Protein AF-X1J8Q6-F1 (afdb_monomer_lite)

Secondary structure (DSSP, 8-state):
---------SS-HHHHHHHHHHHHHHT-S-HHHHHHHHHHHHHHHHHHTTSSSSGGGHHHHHHHHH-S-HHHHHHHHHHHHHHHHHHHHEE-STT-TTSEE---HHHHHHHHHHHHHHHHHHHHT-

Structure (mmCIF, N/CA/C/O backbone):
data_AF-X1J8Q6-F1
#
_entry.id   AF-X1J8Q6-F1
#
loop_
_atom_site.group_PDB
_atom_site.id
_atom_site.type_symbol
_atom_si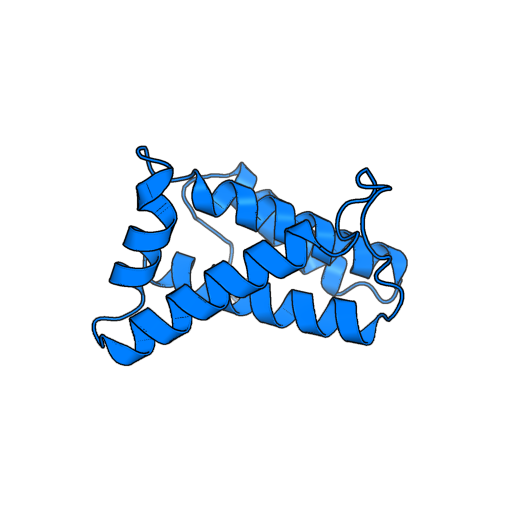te.label_atom_id
_atom_site.label_alt_id
_atom_site.label_comp_id
_atom_site.label_asym_id
_atom_site.label_entity_id
_atom_site.label_seq_id
_atom_site.pdbx_PDB_ins_code
_atom_site.Cartn_x
_atom_site.Cartn_y
_atom_site.Cartn_z
_atom_site.occupancy
_atom_site.B_iso_or_equiv
_atom_site.auth_seq_id
_atom_site.auth_comp_id
_atom_site.auth_asym_id
_atom_site.auth_atom_id
_atom_site.pdbx_PDB_model_num
ATOM 1 N N . ARG A 1 1 ? -15.017 17.396 -21.559 1.00 41.44 1 ARG A N 1
ATOM 2 C CA . ARG A 1 1 ? -15.133 17.098 -20.111 1.00 41.44 1 ARG A CA 1
ATOM 3 C C . ARG A 1 1 ? -14.540 15.715 -19.908 1.00 41.44 1 ARG A C 1
ATOM 5 O O . ARG A 1 1 ? -15.150 14.797 -20.435 1.00 41.44 1 ARG A O 1
ATOM 12 N N . PRO A 1 2 ? -13.376 15.543 -19.266 1.00 45.31 2 PRO A N 1
ATOM 13 C CA . PRO A 1 2 ? -12.955 14.218 -18.850 1.00 45.31 2 PRO A CA 1
ATOM 14 C C . PRO A 1 2 ? -13.678 13.864 -17.548 1.00 45.31 2 PRO A C 1
ATOM 16 O O . PRO A 1 2 ? -13.774 14.674 -16.626 1.00 45.31 2 PRO A O 1
ATOM 19 N N . GLU A 1 3 ? -14.263 12.679 -17.550 1.00 39.06 3 GLU A N 1
ATOM 20 C CA . GLU A 1 3 ? -15.038 12.075 -16.478 1.00 39.06 3 GLU A CA 1
ATOM 21 C C . GLU A 1 3 ? -14.096 11.586 -15.365 1.00 39.06 3 GLU A C 1
ATOM 23 O O . GLU A 1 3 ? -13.090 10.946 -15.645 1.00 39.06 3 GLU A O 1
ATOM 28 N N . PHE A 1 4 ? -14.413 11.938 -14.114 1.00 43.16 4 PHE A N 1
ATOM 29 C CA . PHE A 1 4 ? -13.995 11.290 -12.861 1.00 43.16 4 PHE A CA 1
ATOM 30 C C . PHE A 1 4 ? -12.660 10.515 -12.851 1.00 43.16 4 PHE A C 1
ATOM 32 O O . PHE A 1 4 ? -12.630 9.321 -12.555 1.00 43.16 4 PHE A O 1
ATOM 39 N N . ALA A 1 5 ? -11.526 11.195 -13.035 1.00 48.78 5 ALA A N 1
ATOM 40 C CA . ALA A 1 5 ? -10.319 10.720 -12.369 1.00 48.78 5 ALA A CA 1
ATOM 41 C C . ALA A 1 5 ? -10.562 10.913 -10.865 1.00 48.78 5 ALA A C 1
ATOM 43 O O . ALA A 1 5 ? -10.657 12.050 -10.407 1.00 48.78 5 ALA A O 1
ATOM 44 N N . LEU A 1 6 ? -10.762 9.819 -10.122 1.00 53.44 6 LEU A N 1
ATOM 45 C CA . LEU A 1 6 ? -10.842 9.825 -8.659 1.00 53.44 6 LEU A CA 1
ATOM 46 C C . LEU A 1 6 ? -9.594 10.542 -8.134 1.00 53.44 6 LEU A C 1
ATOM 48 O O . LEU A 1 6 ? -8.494 9.987 -8.169 1.00 53.44 6 LEU A O 1
ATOM 52 N N . GLN A 1 7 ? -9.755 11.806 -7.765 1.00 64.19 7 GLN A N 1
ATOM 53 C CA . GLN A 1 7 ? -8.695 12.618 -7.199 1.00 64.19 7 GLN A CA 1
ATOM 54 C C . GLN A 1 7 ? -8.624 12.260 -5.717 1.00 64.19 7 GLN A C 1
ATOM 56 O O . GLN A 1 7 ? -9.658 12.215 -5.044 1.00 64.19 7 GLN A O 1
ATOM 61 N N . PHE A 1 8 ? -7.429 11.942 -5.225 1.00 72.75 8 PHE A N 1
ATOM 62 C CA . PHE A 1 8 ? -7.224 11.777 -3.791 1.00 72.75 8 PHE A CA 1
ATOM 63 C C . PHE A 1 8 ? -7.456 13.141 -3.122 1.00 72.75 8 PHE A C 1
ATOM 65 O O . PHE A 1 8 ? -7.068 14.173 -3.672 1.00 72.75 8 PHE A O 1
ATOM 72 N N . ASN A 1 9 ? -8.196 13.141 -2.013 1.00 71.81 9 ASN A N 1
ATOM 73 C CA . ASN A 1 9 ? -8.513 14.340 -1.241 1.00 71.81 9 ASN A CA 1
ATOM 74 C C . ASN A 1 9 ? -8.444 14.002 0.250 1.00 71.81 9 ASN A C 1
ATOM 76 O O . ASN A 1 9 ? -9.451 14.005 0.962 1.00 71.81 9 ASN A O 1
ATOM 80 N N . THR A 1 10 ? -7.260 13.616 0.719 1.00 70.31 10 THR A N 1
ATOM 81 C CA . THR A 1 10 ? -7.053 13.152 2.097 1.00 70.31 10 THR A CA 1
ATOM 82 C C . THR A 1 10 ? -6.872 14.291 3.105 1.00 70.31 10 THR A C 1
ATOM 84 O O . THR A 1 10 ? -6.460 14.029 4.237 1.00 70.31 10 THR A O 1
ATOM 87 N N . ALA A 1 11 ? -7.151 15.543 2.703 1.00 76.56 11 ALA A N 1
ATOM 88 C CA . ALA A 1 11 ? -6.778 16.791 3.387 1.00 76.56 11 ALA A CA 1
ATOM 89 C C . ALA A 1 11 ? -5.256 16.980 3.586 1.00 76.56 11 ALA A C 1
ATOM 91 O O . ALA A 1 11 ? -4.824 17.973 4.169 1.00 76.56 11 ALA A O 1
ATOM 92 N N . ASP A 1 12 ? -4.452 16.056 3.058 1.00 83.38 12 ASP A N 1
ATOM 93 C CA . ASP A 1 12 ? -2.995 16.071 3.068 1.00 83.38 12 ASP A CA 1
ATOM 94 C C . ASP A 1 12 ? -2.523 16.090 1.615 1.00 83.38 12 ASP A C 1
ATOM 96 O O . ASP A 1 12 ? -2.449 15.061 0.945 1.00 83.38 12 ASP A O 1
ATOM 100 N N . THR A 1 13 ? -2.236 17.291 1.119 1.00 85.94 13 THR A N 1
ATOM 101 C CA . THR A 1 13 ? -1.899 17.522 -0.291 1.00 85.94 13 THR A CA 1
ATOM 102 C C . THR A 1 13 ? -0.625 16.805 -0.724 1.00 85.94 13 THR A C 1
ATOM 104 O O . THR A 1 13 ? -0.454 16.509 -1.907 1.00 85.94 13 THR A O 1
ATOM 107 N N . GLU A 1 14 ? 0.272 16.510 0.217 1.00 88.19 14 GLU A N 1
ATOM 108 C CA . GLU A 1 14 ? 1.489 15.759 -0.056 1.00 88.19 14 GLU A CA 1
ATOM 109 C C . GLU A 1 14 ? 1.173 14.274 -0.250 1.00 88.19 14 GLU A C 1
ATOM 111 O O . GLU A 1 14 ? 1.669 13.670 -1.201 1.00 88.19 14 GLU A O 1
ATOM 116 N N . LEU A 1 15 ? 0.289 13.704 0.577 1.00 89.25 15 LEU A N 1
ATOM 117 C CA . LEU A 1 15 ? -0.208 12.343 0.373 1.00 89.25 15 LEU A CA 1
ATOM 118 C C . LEU A 1 15 ? -0.954 12.218 -0.961 1.00 89.25 15 LEU A C 1
ATOM 120 O O . LEU A 1 15 ? -0.683 11.294 -1.731 1.00 89.25 15 LEU A O 1
ATOM 124 N N . ASP A 1 16 ? -1.831 13.171 -1.273 1.00 88.88 16 ASP A N 1
ATOM 125 C CA . ASP A 1 16 ? -2.563 13.188 -2.542 1.00 88.88 16 ASP A CA 1
ATOM 126 C C . ASP A 1 16 ? -1.595 13.223 -3.742 1.00 88.88 16 ASP A C 1
ATOM 128 O O . ASP A 1 16 ? -1.751 12.466 -4.706 1.00 88.88 16 ASP A O 1
ATOM 132 N N . ALA A 1 17 ? -0.538 14.040 -3.662 1.00 91.31 17 ALA A N 1
ATOM 133 C CA . ALA A 1 17 ? 0.498 14.117 -4.689 1.00 91.31 17 ALA A CA 1
ATOM 134 C C . ALA A 1 17 ? 1.325 12.824 -4.805 1.00 91.31 17 ALA A C 1
ATOM 136 O O . ALA A 1 17 ? 1.682 12.420 -5.915 1.00 91.31 17 ALA A O 1
ATOM 137 N N . MET A 1 18 ? 1.627 12.154 -3.686 1.00 93.56 18 MET A N 1
ATOM 138 C CA . MET A 1 18 ? 2.322 10.862 -3.693 1.00 93.56 18 MET A CA 1
ATOM 139 C C . MET A 1 18 ? 1.484 9.785 -4.386 1.00 93.56 18 MET A C 1
ATOM 141 O O . MET A 1 18 ? 1.998 9.084 -5.258 1.00 93.56 18 MET A O 1
ATOM 145 N N . LEU A 1 19 ? 0.194 9.695 -4.057 1.00 93.56 19 LEU A N 1
ATOM 146 C CA . LEU A 1 19 ? -0.716 8.710 -4.641 1.00 93.56 19 LEU A CA 1
ATOM 147 C C . LEU A 1 19 ? -0.957 8.960 -6.133 1.00 93.56 19 LEU A C 1
ATOM 149 O O . LEU A 1 19 ? -0.947 8.016 -6.924 1.00 93.56 19 LEU A O 1
ATOM 153 N N . GLU A 1 20 ? -1.101 10.221 -6.544 1.00 93.38 20 GLU A N 1
ATOM 154 C CA . GLU A 1 20 ? -1.226 10.576 -7.960 1.00 93.38 20 GLU A CA 1
ATOM 155 C C . GLU A 1 20 ? 0.055 10.257 -8.742 1.00 93.38 20 GLU A C 1
ATOM 157 O O . GLU A 1 20 ? 0.005 9.665 -9.822 1.00 93.38 20 GLU A O 1
ATOM 162 N N . SER A 1 21 ? 1.220 10.598 -8.180 1.00 94.12 21 SER A N 1
ATOM 163 C CA . SER A 1 21 ? 2.516 10.297 -8.791 1.00 94.12 21 SER A CA 1
ATOM 164 C C . SER A 1 21 ? 2.722 8.792 -8.947 1.00 94.12 21 SER A C 1
ATOM 166 O O . SER A 1 21 ? 3.096 8.334 -10.026 1.00 94.12 21 SER A O 1
ATOM 168 N N . SER A 1 22 ? 2.419 8.024 -7.901 1.00 95.56 22 SER A N 1
ATOM 169 C CA . SER A 1 22 ? 2.474 6.566 -7.915 1.00 95.56 22 SER A CA 1
ATOM 170 C C . SER A 1 22 ? 1.548 5.978 -8.989 1.00 95.56 22 SER A C 1
ATOM 172 O O . SER A 1 22 ? 2.002 5.213 -9.839 1.00 95.56 22 SER A O 1
ATOM 174 N N . ARG A 1 23 ? 0.281 6.410 -9.051 1.00 94.50 23 ARG A N 1
ATOM 175 C CA . ARG A 1 23 ? -0.678 5.965 -10.076 1.00 94.50 23 ARG A CA 1
ATOM 176 C C . ARG A 1 23 ? -0.199 6.261 -11.496 1.00 94.50 23 ARG A C 1
ATOM 178 O O . ARG A 1 23 ? -0.286 5.397 -12.361 1.00 94.50 23 ARG A O 1
ATOM 185 N N . SER A 1 24 ? 0.295 7.473 -11.738 1.00 94.44 24 SER A N 1
ATOM 186 C CA . SER A 1 24 ? 0.773 7.891 -13.059 1.00 94.44 24 SER A CA 1
ATOM 187 C C . SER A 1 24 ? 1.969 7.051 -13.522 1.00 94.44 24 SER A C 1
ATOM 189 O O . SER A 1 24 ? 1.975 6.541 -14.641 1.00 94.44 24 SER A O 1
ATOM 191 N N . LYS A 1 25 ? 2.946 6.826 -12.634 1.00 94.94 25 LYS A N 1
ATOM 192 C CA . LYS A 1 25 ? 4.132 6.007 -12.923 1.00 94.94 25 LYS A CA 1
ATOM 193 C C . LYS A 1 25 ? 3.791 4.542 -13.191 1.00 94.94 25 LYS A C 1
ATOM 195 O O . LYS A 1 25 ? 4.388 3.936 -14.075 1.00 94.94 25 LYS A O 1
ATOM 200 N N . TYR A 1 26 ? 2.811 3.992 -12.475 1.00 94.94 26 TYR A N 1
ATOM 201 C CA . TYR A 1 26 ? 2.387 2.601 -12.643 1.00 94.94 26 TYR A CA 1
ATOM 202 C C . TYR A 1 26 ? 1.898 2.294 -14.067 1.00 94.94 26 TYR A C 1
ATOM 204 O O . TYR A 1 26 ? 2.126 1.209 -14.592 1.00 94.94 26 TYR A O 1
ATOM 212 N N . LEU A 1 27 ? 1.277 3.277 -14.725 1.00 92.81 27 LEU A N 1
ATOM 213 C CA . LEU A 1 27 ? 0.774 3.154 -16.097 1.00 92.81 27 LEU A CA 1
ATOM 214 C C . LEU A 1 27 ? 1.878 3.243 -17.167 1.00 92.81 27 LEU A C 1
ATOM 216 O O . LEU A 1 27 ? 1.586 3.124 -18.358 1.00 92.81 27 LEU A O 1
ATOM 220 N N . SER A 1 28 ? 3.134 3.464 -16.773 1.00 93.44 28 SER A N 1
ATOM 221 C CA . SER A 1 28 ? 4.253 3.543 -17.707 1.00 93.44 28 SER A CA 1
ATOM 222 C C . SER A 1 28 ? 4.605 2.167 -18.296 1.00 93.44 28 SER A C 1
ATOM 224 O O . SER A 1 28 ? 4.691 1.175 -17.564 1.00 93.44 28 SER A O 1
ATOM 226 N N . PRO A 1 29 ? 4.895 2.072 -19.608 1.00 90.25 29 PRO A N 1
ATOM 227 C CA . PRO A 1 29 ? 5.440 0.850 -20.197 1.00 90.25 29 PRO A CA 1
ATOM 228 C C . PRO A 1 29 ? 6.887 0.573 -19.755 1.00 90.25 29 PRO A C 1
ATOM 230 O O . PRO A 1 29 ? 7.341 -0.568 -19.849 1.00 90.25 29 PRO A O 1
ATOM 233 N N . ASP A 1 30 ? 7.593 1.578 -19.235 1.00 91.44 30 ASP A N 1
ATOM 234 C CA . ASP A 1 30 ? 8.965 1.452 -18.746 1.00 91.44 30 ASP A CA 1
ATOM 235 C C . ASP A 1 30 ? 9.001 0.731 -17.377 1.00 91.44 30 ASP A C 1
ATOM 237 O O . ASP A 1 30 ? 8.376 1.208 -16.422 1.00 91.44 30 ASP A O 1
ATOM 241 N N . PRO A 1 31 ? 9.695 -0.420 -17.259 1.00 86.88 31 PRO A N 1
ATOM 242 C CA . PRO A 1 31 ? 9.765 -1.188 -16.017 1.00 86.88 31 PRO A CA 1
ATOM 243 C C . PRO A 1 31 ? 10.469 -0.449 -14.873 1.00 86.88 31 PRO A C 1
ATOM 245 O O . PRO A 1 31 ? 10.112 -0.675 -13.716 1.00 86.88 31 PRO A O 1
ATOM 248 N N . ASP A 1 32 ? 11.419 0.440 -15.160 1.00 89.06 32 ASP A N 1
ATOM 249 C CA . ASP A 1 32 ? 12.108 1.203 -14.120 1.00 89.06 32 ASP A CA 1
ATOM 250 C C . ASP A 1 32 ? 11.180 2.280 -13.553 1.00 89.06 32 ASP A C 1
ATOM 252 O O . ASP A 1 32 ? 11.056 2.414 -12.335 1.00 89.06 32 ASP A O 1
ATOM 256 N N . ILE A 1 33 ? 10.396 2.936 -14.416 1.00 91.62 33 ILE A N 1
ATOM 257 C CA . ILE A 1 33 ? 9.345 3.870 -13.980 1.00 91.62 33 ILE A CA 1
ATOM 258 C C . ILE A 1 33 ? 8.253 3.139 -13.180 1.00 91.62 33 ILE A C 1
ATOM 260 O O . ILE A 1 33 ? 7.765 3.671 -12.180 1.00 91.62 33 ILE A O 1
ATOM 264 N N . ARG A 1 34 ? 7.880 1.907 -13.558 1.00 90.12 34 ARG A N 1
ATOM 265 C CA . ARG A 1 34 ? 6.956 1.094 -12.743 1.00 90.12 34 ARG A CA 1
ATOM 266 C C . ARG A 1 34 ? 7.556 0.704 -11.394 1.00 90.12 34 ARG A C 1
ATOM 268 O O . ARG A 1 34 ? 6.844 0.699 -10.398 1.00 90.12 34 ARG A O 1
ATOM 275 N N . ARG A 1 35 ? 8.860 0.435 -11.302 1.00 90.88 35 ARG A N 1
ATOM 276 C CA . ARG A 1 35 ? 9.506 0.206 -9.998 1.00 90.88 35 ARG A CA 1
ATOM 277 C C . ARG A 1 35 ? 9.405 1.445 -9.107 1.00 90.88 35 ARG A C 1
ATOM 279 O O . ARG A 1 35 ? 9.019 1.334 -7.945 1.00 90.88 35 ARG A O 1
ATOM 286 N N . GLU A 1 36 ? 9.643 2.630 -9.666 1.00 93.12 36 GLU A N 1
ATOM 287 C CA . GLU A 1 36 ? 9.462 3.894 -8.941 1.00 93.12 36 GLU A CA 1
ATOM 288 C C . GLU A 1 36 ? 8.010 4.133 -8.494 1.00 93.12 36 GLU A C 1
ATOM 290 O O . GLU A 1 36 ? 7.769 4.866 -7.531 1.00 93.12 36 GLU A O 1
ATOM 295 N N . SER A 1 37 ? 7.019 3.557 -9.185 1.00 94.81 37 SER A N 1
ATOM 296 C CA . SER A 1 37 ? 5.616 3.673 -8.782 1.00 94.81 37 SER A CA 1
ATOM 297 C C . SER A 1 37 ? 5.351 2.958 -7.460 1.00 94.81 37 SER A C 1
ATOM 299 O O . SER A 1 37 ? 4.603 3.482 -6.630 1.00 94.81 37 SER A O 1
ATOM 301 N N . LEU A 1 38 ? 5.981 1.796 -7.260 1.00 94.69 38 LEU A N 1
ATOM 302 C CA . LEU A 1 38 ? 5.917 1.016 -6.028 1.00 94.69 38 LEU A CA 1
ATOM 303 C C . LEU A 1 38 ? 6.626 1.732 -4.879 1.00 94.69 38 LEU A C 1
ATOM 305 O O . LEU A 1 38 ? 6.043 1.859 -3.806 1.00 94.69 38 LEU A O 1
ATOM 309 N N . GLU A 1 39 ? 7.830 2.256 -5.124 1.00 93.69 39 GLU A N 1
ATOM 310 C CA . GLU A 1 39 ? 8.575 3.067 -4.151 1.00 93.69 39 GLU A CA 1
ATOM 311 C C . GLU A 1 39 ? 7.716 4.241 -3.663 1.00 93.69 39 GLU A C 1
ATOM 313 O O . GLU A 1 39 ? 7.485 4.418 -2.465 1.00 93.69 39 GLU A O 1
ATOM 318 N N . LYS A 1 40 ? 7.125 4.982 -4.608 1.00 94.94 40 LYS A N 1
ATOM 319 C CA . LYS A 1 40 ? 6.271 6.129 -4.296 1.00 94.94 40 LYS A CA 1
ATOM 320 C C . LYS A 1 40 ? 4.990 5.744 -3.554 1.00 94.94 40 LYS A C 1
ATOM 322 O O . LYS A 1 40 ? 4.513 6.519 -2.725 1.00 94.94 40 LYS A O 1
ATOM 327 N N . LEU A 1 41 ? 4.428 4.569 -3.846 1.00 95.81 41 LEU A N 1
ATOM 328 C CA . LEU A 1 41 ? 3.261 4.049 -3.134 1.00 95.81 41 LEU A CA 1
ATOM 329 C C . LEU A 1 41 ? 3.602 3.700 -1.684 1.00 95.81 41 LEU A C 1
ATOM 331 O O . LEU A 1 41 ? 2.798 3.938 -0.785 1.00 95.81 41 LEU A O 1
ATOM 335 N N . TRP A 1 42 ? 4.797 3.162 -1.453 1.00 94.25 42 TRP A N 1
ATOM 336 C CA . TRP A 1 42 ? 5.281 2.841 -0.116 1.00 94.25 42 TRP A CA 1
ATOM 337 C C . TRP A 1 42 ? 5.546 4.095 0.717 1.00 94.25 42 TRP A C 1
ATOM 339 O O . TRP A 1 42 ? 5.188 4.136 1.891 1.00 94.25 42 TRP A O 1
ATOM 349 N N . ASP A 1 43 ? 6.074 5.159 0.111 1.00 91.75 43 ASP A N 1
ATOM 350 C CA . ASP A 1 43 ? 6.174 6.465 0.777 1.00 91.75 43 ASP A CA 1
ATOM 351 C C . ASP A 1 43 ? 4.800 7.011 1.176 1.00 91.75 43 ASP A C 1
ATOM 353 O O . ASP A 1 43 ? 4.623 7.510 2.290 1.00 91.75 43 ASP A O 1
ATOM 357 N N . ALA A 1 44 ? 3.806 6.867 0.294 1.00 93.00 44 ALA A N 1
ATOM 358 C CA . ALA A 1 44 ? 2.430 7.230 0.607 1.00 93.00 44 ALA A CA 1
ATOM 359 C C . ALA A 1 44 ? 1.884 6.400 1.780 1.00 93.00 44 ALA A C 1
ATOM 361 O O . ALA A 1 44 ? 1.227 6.951 2.661 1.00 93.00 44 ALA A O 1
ATOM 362 N N . TRP A 1 45 ? 2.188 5.098 1.833 1.00 92.06 45 TRP A N 1
ATOM 363 C CA . TRP A 1 45 ? 1.820 4.240 2.961 1.00 92.06 45 TRP A CA 1
ATOM 364 C C . TRP A 1 45 ? 2.436 4.715 4.275 1.00 92.06 45 TRP A C 1
ATOM 366 O O . TRP A 1 45 ? 1.712 4.868 5.256 1.00 92.06 45 TRP A O 1
ATOM 376 N N . GLU A 1 46 ? 3.735 5.028 4.295 1.00 89.38 46 GLU A N 1
ATOM 377 C CA . GLU A 1 46 ? 4.391 5.582 5.485 1.00 89.38 46 GLU A CA 1
ATOM 378 C C . GLU A 1 46 ? 3.697 6.851 5.980 1.00 89.38 46 GLU A C 1
ATOM 380 O O . GLU A 1 46 ? 3.478 7.010 7.181 1.00 89.38 46 GLU A O 1
ATOM 385 N N . ARG A 1 47 ? 3.259 7.706 5.052 1.00 89.44 47 ARG A N 1
ATOM 386 C CA . ARG A 1 47 ? 2.525 8.924 5.382 1.00 89.44 47 ARG A CA 1
ATOM 387 C C . ARG A 1 47 ? 1.099 8.667 5.871 1.00 89.44 47 ARG A C 1
ATOM 389 O O . ARG A 1 47 ? 0.648 9.352 6.787 1.00 89.44 47 ARG A O 1
ATOM 396 N N . VAL A 1 48 ? 0.397 7.662 5.335 1.00 87.81 48 VAL A N 1
ATOM 397 C CA . VAL A 1 48 ? -0.936 7.244 5.823 1.00 87.81 48 VAL A CA 1
ATOM 398 C C . VAL A 1 48 ? -0.897 6.898 7.313 1.00 87.81 48 VAL A C 1
ATOM 400 O O . VAL A 1 48 ? -1.799 7.266 8.074 1.00 87.81 48 VAL A O 1
ATOM 403 N N . LYS A 1 49 ? 0.191 6.268 7.763 1.00 82.62 49 LYS A N 1
ATOM 404 C CA . LYS A 1 49 ? 0.393 5.926 9.176 1.00 82.62 49 LYS A CA 1
ATOM 405 C C . LYS A 1 49 ? 0.544 7.153 10.084 1.00 82.62 49 LYS A C 1
ATOM 407 O O . LYS A 1 49 ? 0.356 7.027 11.288 1.00 82.62 49 LYS A O 1
ATOM 412 N N . THR A 1 50 ? 0.820 8.337 9.537 1.00 80.62 50 THR A N 1
ATOM 413 C CA . THR A 1 50 ? 1.077 9.563 10.310 1.00 80.62 50 THR A CA 1
ATOM 414 C C . THR A 1 50 ? 0.027 10.662 10.138 1.00 80.62 50 THR A C 1
ATOM 416 O O . THR A 1 50 ? 0.202 11.734 10.709 1.00 80.62 50 THR A O 1
ATOM 419 N N . ILE A 1 51 ? -1.042 10.454 9.355 1.00 73.06 51 ILE A N 1
ATOM 420 C CA . ILE A 1 51 ? -2.017 11.533 9.083 1.00 73.06 51 ILE A CA 1
ATOM 421 C C . ILE A 1 51 ? -2.798 11.926 10.344 1.00 73.06 51 ILE A C 1
ATOM 423 O O . ILE A 1 51 ? -3.183 13.082 10.513 1.00 73.06 51 ILE A O 1
ATOM 427 N N . GLU A 1 52 ? -3.085 10.972 11.226 1.00 67.50 52 GLU A N 1
ATOM 428 C CA . GLU A 1 52 ? -3.811 11.273 12.452 1.00 67.50 52 GLU A CA 1
ATOM 429 C C . GLU A 1 52 ? -2.861 11.765 13.561 1.00 67.50 52 GLU A C 1
ATOM 431 O O . GLU A 1 52 ? -1.746 11.258 13.690 1.00 67.50 52 GLU A O 1
ATOM 436 N N . PRO A 1 53 ? -3.313 12.681 14.439 1.00 60.19 53 PRO A N 1
ATOM 437 C CA . PRO A 1 53 ? -2.473 13.327 15.458 1.00 60.19 53 PRO A CA 1
ATOM 438 C C . PRO A 1 53 ? -1.846 12.374 16.496 1.00 60.19 53 PRO A C 1
ATOM 440 O O . PRO A 1 53 ? -0.975 12.790 17.255 1.00 60.19 53 PRO A O 1
ATOM 443 N N . ALA A 1 54 ? -2.267 11.106 16.533 1.00 61.22 54 ALA A N 1
ATOM 444 C CA . ALA A 1 54 ? -1.661 10.042 17.331 1.00 61.22 54 ALA A CA 1
ATOM 445 C C . ALA A 1 54 ? -1.160 8.919 16.391 1.00 61.22 54 ALA A C 1
ATOM 447 O O . ALA A 1 54 ? -2.006 8.141 15.926 1.00 61.22 54 ALA A O 1
ATOM 448 N N . PRO A 1 55 ? 0.163 8.823 16.118 1.00 55.06 55 PRO A N 1
ATOM 449 C CA . PRO A 1 55 ? 0.748 7.941 15.097 1.00 55.06 55 PRO A CA 1
ATOM 450 C C . PRO A 1 55 ? 0.453 6.454 15.314 1.00 55.06 55 PRO A C 1
ATOM 452 O O . PRO A 1 55 ? 0.080 5.750 14.382 1.00 55.06 55 PRO A O 1
ATOM 455 N N . GLU A 1 56 ? 0.543 5.990 16.562 1.00 51.34 56 GLU A N 1
ATOM 456 C CA . GLU A 1 56 ? 0.344 4.578 16.928 1.00 51.34 56 GLU A CA 1
ATOM 457 C C . GLU A 1 56 ? -1.104 4.112 16.709 1.00 51.34 56 GLU A C 1
ATOM 459 O O . GLU A 1 56 ? -1.347 2.937 16.478 1.00 51.34 56 GLU A O 1
ATOM 464 N N . ALA A 1 57 ? -2.061 5.043 16.681 1.00 59.19 57 ALA A N 1
ATOM 465 C CA . ALA A 1 57 ? -3.484 4.748 16.537 1.00 59.19 57 ALA A CA 1
ATOM 466 C C . ALA A 1 57 ? -4.069 5.211 15.187 1.00 59.19 57 ALA A C 1
ATOM 468 O O . ALA A 1 57 ? -5.283 5.175 14.996 1.00 59.19 57 ALA A O 1
ATOM 469 N N . SER A 1 58 ? -3.245 5.695 14.245 1.00 72.38 58 SER A N 1
ATOM 470 C CA . SER A 1 58 ? -3.732 6.195 12.946 1.00 72.38 58 SER A CA 1
ATOM 471 C C . SER A 1 58 ? -4.273 5.061 12.077 1.00 72.38 58 SER A C 1
ATOM 473 O O . SER A 1 58 ? -5.417 5.111 11.627 1.00 72.38 58 SER A O 1
ATOM 475 N N . VAL A 1 59 ? -3.473 4.007 11.892 1.00 81.75 59 VAL A N 1
ATOM 476 C CA . VAL A 1 59 ? -3.853 2.854 11.063 1.00 81.75 59 VAL A CA 1
ATOM 477 C C . VAL A 1 59 ? -4.998 2.082 11.701 1.00 81.75 59 VAL A C 1
ATOM 479 O O . VAL A 1 59 ? -5.963 1.779 11.012 1.00 81.75 59 VAL A O 1
ATOM 482 N N . GLU A 1 60 ? -4.942 1.834 13.011 1.00 86.44 60 GLU A N 1
ATOM 483 C CA . GLU A 1 60 ? -6.018 1.156 13.746 1.00 86.44 60 GLU A CA 1
ATOM 484 C C . GLU A 1 60 ? -7.360 1.875 13.582 1.00 86.44 60 GLU A C 1
ATOM 486 O O . GLU A 1 60 ? -8.349 1.247 13.218 1.00 86.44 60 GLU A O 1
ATOM 491 N N . ARG A 1 61 ? -7.389 3.209 13.719 1.00 85.94 61 ARG A N 1
ATOM 492 C CA . ARG A 1 61 ? -8.610 3.993 13.479 1.00 85.94 61 ARG A CA 1
ATOM 493 C C . ARG A 1 61 ? -9.105 3.892 12.039 1.00 85.94 61 ARG A C 1
ATOM 495 O O . ARG A 1 61 ? -10.313 3.868 11.816 1.00 85.94 61 ARG A O 1
ATOM 502 N N . LEU A 1 62 ? -8.208 3.876 11.053 1.00 87.56 62 LEU A N 1
ATOM 503 C CA . LEU A 1 62 ? -8.598 3.707 9.650 1.00 87.56 62 LEU A CA 1
ATOM 504 C C . LEU A 1 62 ? -9.156 2.298 9.391 1.00 87.56 62 LEU A C 1
ATOM 506 O O . LEU A 1 62 ? -10.119 2.160 8.640 1.00 87.56 62 LEU A O 1
ATOM 510 N N . LEU A 1 63 ? -8.599 1.274 10.040 1.00 91.62 63 LEU A N 1
ATOM 511 C CA . LEU A 1 63 ? -9.088 -0.106 9.982 1.00 91.62 63 LEU A CA 1
ATOM 512 C C . LEU A 1 63 ? -10.469 -0.243 10.641 1.00 91.62 63 LEU A C 1
ATOM 514 O O . LEU A 1 63 ? -11.363 -0.842 10.047 1.00 91.62 63 LEU A O 1
ATOM 518 N N . ASP A 1 64 ? -10.666 0.372 11.811 1.00 90.94 64 ASP A N 1
ATOM 519 C CA . ASP A 1 64 ? -11.954 0.411 12.521 1.00 90.94 64 ASP A CA 1
ATOM 520 C C . ASP A 1 64 ? -13.048 1.090 11.691 1.00 90.94 64 ASP A C 1
ATOM 522 O O . ASP A 1 64 ? -14.208 0.682 11.702 1.00 90.94 64 ASP A O 1
ATOM 526 N N . LYS A 1 65 ? -12.682 2.136 10.945 1.00 89.06 65 LYS A N 1
ATOM 527 C CA . LYS A 1 65 ? -13.598 2.822 10.032 1.00 89.06 65 LYS A CA 1
ATOM 528 C C . LYS A 1 65 ? -13.895 2.016 8.766 1.00 89.06 65 LYS A C 1
ATOM 530 O 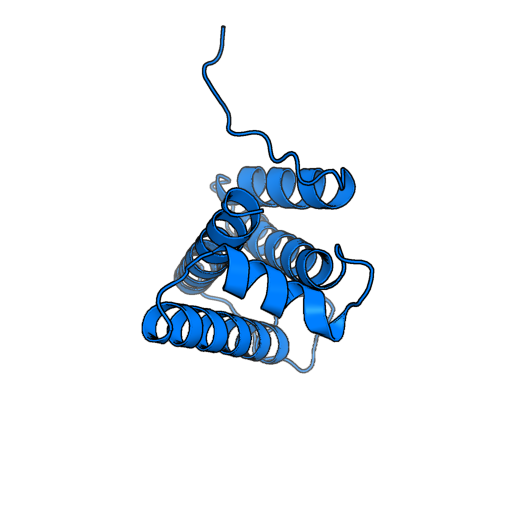O . LYS A 1 65 ? -14.986 2.141 8.214 1.00 89.06 65 LYS A O 1
ATOM 535 N N . ALA A 1 66 ? -12.948 1.201 8.299 1.00 90.81 66 ALA A N 1
ATOM 536 C CA . ALA A 1 66 ? -13.090 0.422 7.070 1.00 90.81 66 ALA A CA 1
ATOM 537 C C . ALA A 1 66 ? -14.130 -0.697 7.167 1.00 90.81 66 ALA A C 1
ATOM 539 O O . ALA A 1 66 ? -14.704 -1.096 6.151 1.00 90.81 66 ALA A O 1
ATOM 540 N N . THR A 1 67 ? -14.392 -1.216 8.367 1.00 93.62 67 THR A N 1
ATOM 541 C CA . THR A 1 67 ? -15.402 -2.254 8.559 1.00 93.62 67 THR A CA 1
ATOM 542 C C . THR A 1 67 ? -15.850 -2.373 10.010 1.00 93.62 67 THR A C 1
ATOM 544 O O . THR A 1 67 ? -15.051 -2.273 10.934 1.00 93.62 67 THR A O 1
ATOM 547 N N . SER A 1 68 ? -17.136 -2.669 10.209 1.00 93.12 68 SER A N 1
ATOM 548 C CA . SER A 1 68 ? -17.682 -3.043 11.516 1.00 93.12 68 SER A CA 1
ATOM 549 C C . SER A 1 68 ? -17.627 -4.551 11.789 1.00 93.12 68 SER A C 1
ATOM 551 O O . SER A 1 68 ? -18.022 -4.970 12.874 1.00 93.12 68 SER A O 1
ATOM 553 N N . GLU A 1 69 ? -17.215 -5.380 10.817 1.00 97.31 69 GLU A N 1
ATOM 554 C CA . GLU A 1 69 ? -17.106 -6.828 11.018 1.00 97.31 69 GLU A CA 1
ATOM 555 C C . GLU A 1 69 ? -15.719 -7.214 11.544 1.00 97.31 69 GLU A C 1
ATOM 557 O O . GLU A 1 69 ? -14.706 -7.056 10.863 1.00 97.31 69 GLU A O 1
ATOM 562 N N . ALA A 1 70 ? -15.692 -7.784 12.749 1.00 95.75 70 ALA A N 1
ATOM 563 C CA . ALA A 1 70 ? -14.492 -8.075 13.521 1.00 95.75 70 ALA A CA 1
ATOM 564 C C . ALA A 1 70 ? -13.506 -8.984 12.774 1.00 95.75 70 ALA A C 1
ATOM 566 O O . ALA A 1 70 ? -12.313 -8.688 12.740 1.00 95.75 70 ALA A O 1
ATOM 567 N N . LYS A 1 71 ? -13.987 -10.051 12.120 1.00 97.06 71 LYS A N 1
ATOM 568 C CA . LYS A 1 71 ? -13.104 -10.962 11.370 1.00 97.06 71 LYS A CA 1
ATOM 569 C C . LYS A 1 71 ? -12.488 -10.301 10.147 1.00 97.06 71 LYS A C 1
ATOM 571 O O . LYS A 1 71 ? -11.353 -10.596 9.786 1.00 97.06 71 LYS A O 1
ATOM 576 N N . PHE A 1 72 ? -13.238 -9.420 9.486 1.00 96.62 72 PHE A N 1
ATOM 577 C CA . PHE A 1 72 ? -12.712 -8.707 8.331 1.00 96.62 72 PHE A CA 1
ATOM 578 C C . PHE A 1 72 ? -11.738 -7.609 8.759 1.00 96.62 72 PHE A C 1
ATOM 580 O O . PHE A 1 72 ? -10.696 -7.458 8.129 1.00 96.62 72 PHE A O 1
ATOM 587 N N . ARG A 1 73 ? -11.999 -6.923 9.879 1.00 95.94 73 ARG A N 1
ATOM 588 C CA . ARG A 1 73 ? -11.025 -6.017 10.497 1.00 95.94 73 ARG A CA 1
ATOM 589 C C . ARG A 1 73 ? -9.714 -6.739 10.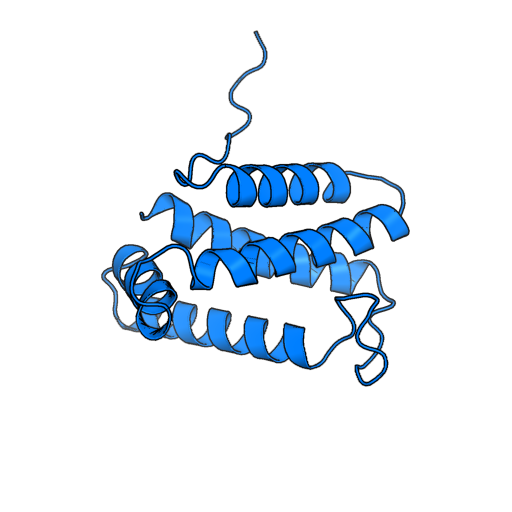790 1.00 95.94 73 ARG A C 1
ATOM 591 O O . ARG A 1 73 ? -8.661 -6.225 10.435 1.00 95.94 73 ARG A O 1
ATOM 598 N N . GLU A 1 74 ? -9.775 -7.917 11.412 1.00 96.50 74 GLU A N 1
ATOM 599 C CA . GLU A 1 74 ? -8.583 -8.713 11.736 1.00 96.50 74 GLU A CA 1
ATOM 600 C C . GLU A 1 74 ? -7.811 -9.093 10.463 1.00 96.50 74 GLU A C 1
ATOM 602 O O . GLU A 1 74 ? -6.585 -9.003 10.418 1.00 96.50 74 GLU A O 1
ATOM 607 N N . ALA A 1 75 ? -8.519 -9.453 9.388 1.00 97.50 75 ALA A N 1
ATOM 608 C CA . ALA A 1 75 ? -7.899 -9.718 8.093 1.00 97.50 75 ALA A CA 1
ATOM 609 C C . ALA A 1 75 ? -7.182 -8.481 7.515 1.00 97.50 75 ALA A C 1
ATOM 611 O O . ALA A 1 75 ? -6.070 -8.610 7.004 1.00 97.50 75 ALA A O 1
ATOM 612 N N . LEU A 1 76 ? -7.781 -7.289 7.616 1.00 96.06 76 LEU A N 1
ATOM 613 C CA . LEU A 1 76 ? -7.164 -6.040 7.156 1.00 96.06 76 LEU A CA 1
ATOM 614 C C . LEU A 1 76 ? -5.942 -5.648 7.996 1.00 96.06 76 LEU A C 1
ATOM 616 O O . LEU A 1 76 ? -4.952 -5.162 7.453 1.00 96.06 76 LEU A O 1
ATOM 620 N N . GLU A 1 77 ? -5.998 -5.872 9.306 1.00 95.38 77 GLU A N 1
ATOM 621 C CA . GLU A 1 77 ? -4.879 -5.625 10.215 1.00 95.38 77 GLU A CA 1
ATOM 622 C C . GLU A 1 77 ? -3.690 -6.537 9.893 1.00 95.38 77 GLU A C 1
ATOM 624 O O . GLU A 1 77 ? -2.568 -6.058 9.717 1.00 95.38 77 GLU A O 1
ATOM 629 N N . ASN A 1 78 ? -3.946 -7.833 9.699 1.00 96.81 78 ASN A N 1
ATOM 630 C CA . ASN A 1 78 ? -2.928 -8.789 9.270 1.00 96.81 78 ASN A CA 1
ATOM 631 C C . ASN A 1 78 ? -2.318 -8.417 7.908 1.00 96.81 78 ASN A C 1
ATOM 633 O O . ASN A 1 78 ? -1.103 -8.503 7.738 1.00 96.81 78 ASN A O 1
ATOM 637 N N . GLU A 1 79 ? -3.132 -7.959 6.952 1.00 96.56 79 GLU A N 1
ATOM 638 C CA . GLU A 1 79 ? -2.648 -7.487 5.648 1.00 96.56 79 GLU A CA 1
ATOM 639 C C . GLU A 1 79 ? -1.745 -6.248 5.791 1.00 96.56 79 GLU A C 1
ATOM 641 O O . GLU A 1 79 ? -0.671 -6.195 5.191 1.00 96.56 79 GLU A O 1
ATOM 646 N N . ALA A 1 80 ? -2.127 -5.270 6.620 1.00 94.25 80 ALA A N 1
ATOM 647 C CA . ALA A 1 80 ? -1.331 -4.065 6.868 1.00 94.25 80 ALA A CA 1
ATOM 648 C C . ALA A 1 80 ? 0.021 -4.379 7.540 1.00 94.25 80 ALA A C 1
ATOM 650 O O . ALA A 1 80 ? 1.056 -3.803 7.174 1.00 94.25 80 ALA A O 1
ATOM 651 N N . LEU A 1 81 ? 0.030 -5.312 8.497 1.00 93.75 81 LEU A N 1
ATOM 652 C CA . LEU A 1 81 ? 1.247 -5.799 9.150 1.00 93.75 81 LEU A CA 1
ATOM 653 C C . LEU A 1 81 ? 2.152 -6.542 8.163 1.00 93.75 81 LEU A C 1
ATOM 655 O O . LEU A 1 81 ? 3.356 -6.284 8.118 1.00 93.75 81 LEU A O 1
ATOM 659 N N . GLU A 1 82 ? 1.583 -7.417 7.335 1.00 95.88 82 GLU A N 1
ATOM 660 C CA . GLU A 1 82 ? 2.337 -8.185 6.346 1.00 95.88 82 GLU A CA 1
ATOM 661 C C . GLU A 1 82 ? 2.944 -7.284 5.264 1.00 95.88 82 GLU A C 1
ATOM 663 O O . GLU A 1 82 ? 4.118 -7.432 4.928 1.00 95.88 82 GLU A O 1
ATOM 668 N N . LEU A 1 83 ? 2.198 -6.295 4.762 1.00 94.62 83 LEU A N 1
ATOM 669 C CA . LEU A 1 83 ? 2.732 -5.301 3.826 1.00 94.62 83 LEU A CA 1
ATOM 670 C C . LEU A 1 83 ? 3.848 -4.472 4.471 1.00 94.62 83 LEU A C 1
ATOM 672 O O . LEU A 1 83 ? 4.888 -4.258 3.855 1.00 94.62 83 LEU A O 1
ATOM 676 N N . THR A 1 84 ? 3.707 -4.086 5.739 1.00 91.31 84 THR A N 1
ATOM 677 C CA . THR A 1 84 ? 4.786 -3.396 6.464 1.00 91.31 84 THR A CA 1
ATOM 678 C C . THR A 1 84 ? 6.035 -4.277 6.581 1.00 91.31 84 THR A C 1
ATOM 680 O O . THR A 1 84 ? 7.150 -3.822 6.323 1.00 91.31 84 THR A O 1
ATOM 683 N N . ARG A 1 85 ? 5.866 -5.565 6.897 1.00 91.81 85 ARG A N 1
ATOM 684 C CA . ARG A 1 85 ? 6.967 -6.534 6.969 1.00 91.81 85 ARG A CA 1
ATOM 685 C C . ARG A 1 85 ? 7.664 -6.713 5.618 1.00 91.81 85 ARG A C 1
ATOM 687 O O . ARG A 1 85 ? 8.893 -6.718 5.575 1.00 91.81 85 ARG A O 1
ATOM 694 N N . ILE A 1 86 ? 6.903 -6.840 4.529 1.00 92.62 86 ILE A N 1
ATOM 695 C CA . ILE A 1 86 ? 7.427 -6.939 3.158 1.00 92.62 86 ILE A CA 1
ATOM 696 C C . ILE A 1 86 ? 8.261 -5.701 2.820 1.00 92.62 86 ILE A C 1
ATOM 698 O O . ILE A 1 86 ? 9.398 -5.849 2.377 1.00 92.62 86 ILE A O 1
ATOM 702 N N . GLY A 1 87 ? 7.739 -4.504 3.099 1.00 89.19 87 GLY A N 1
ATOM 703 C CA . GLY A 1 87 ? 8.432 -3.239 2.847 1.00 89.19 87 GLY A CA 1
ATOM 704 C C . GLY A 1 87 ? 9.768 -3.096 3.564 1.00 89.19 87 GLY A C 1
ATOM 705 O O . GLY A 1 87 ? 10.696 -2.529 3.010 1.00 89.19 87 GLY A O 1
ATOM 706 N N . ASN A 1 88 ? 9.875 -3.663 4.766 1.00 87.81 88 ASN A N 1
ATOM 707 C CA . ASN A 1 88 ? 11.112 -3.666 5.547 1.00 87.81 88 ASN A CA 1
ATOM 708 C C . ASN A 1 88 ? 12.089 -4.789 5.147 1.00 87.81 88 ASN A C 1
ATOM 710 O O . ASN A 1 88 ? 13.242 -4.781 5.582 1.00 87.81 88 ASN A O 1
ATOM 714 N N . THR A 1 89 ? 11.638 -5.785 4.376 1.00 89.12 89 THR A N 1
ATOM 715 C CA . THR A 1 89 ? 12.430 -6.974 4.009 1.00 89.12 89 THR A CA 1
ATOM 716 C C . THR A 1 89 ? 13.046 -6.852 2.614 1.00 89.12 89 THR A C 1
ATOM 718 O O . THR A 1 89 ? 14.187 -7.268 2.398 1.00 89.12 89 THR A O 1
ATOM 721 N N . PHE A 1 90 ? 12.283 -6.324 1.657 1.00 88.44 90 PHE A N 1
ATOM 722 C CA . PHE A 1 90 ? 12.677 -6.231 0.253 1.00 88.44 90 PHE A CA 1
ATOM 723 C C . PHE A 1 90 ? 13.085 -4.811 -0.108 1.00 88.44 90 PHE A C 1
ATOM 725 O O . PHE A 1 90 ? 12.482 -3.865 0.382 1.00 88.44 90 PHE A O 1
ATOM 732 N N . GLN A 1 91 ? 14.057 -4.687 -1.013 1.00 84.25 91 GLN A N 1
ATOM 733 C CA . GLN A 1 91 ? 14.596 -3.419 -1.494 1.00 84.25 91 GLN A CA 1
ATOM 734 C C . GLN A 1 91 ? 13.584 -2.721 -2.406 1.00 84.25 91 GLN A C 1
ATOM 736 O O . GLN A 1 91 ? 13.715 -2.711 -3.629 1.00 84.25 91 GLN A O 1
ATOM 741 N N . ILE A 1 92 ? 12.534 -2.177 -1.795 1.00 81.44 92 ILE A N 1
ATOM 742 C CA . ILE A 1 92 ? 11.510 -1.368 -2.461 1.00 81.44 92 ILE A CA 1
ATOM 743 C C . ILE A 1 92 ? 11.994 0.082 -2.584 1.00 81.44 92 ILE A C 1
ATOM 745 O O . ILE A 1 92 ? 11.670 0.755 -3.559 1.00 81.44 92 ILE A O 1
ATOM 749 N N . ARG A 1 93 ? 12.814 0.543 -1.631 1.00 75.12 93 ARG A N 1
ATOM 750 C CA . ARG A 1 93 ? 13.493 1.843 -1.668 1.00 75.12 93 ARG A CA 1
ATOM 751 C C . ARG A 1 93 ? 14.930 1.689 -2.146 1.00 75.12 93 ARG A C 1
ATOM 753 O O . ARG A 1 93 ? 15.673 0.836 -1.660 1.00 75.12 93 ARG A O 1
ATOM 760 N N . HIS A 1 94 ? 15.359 2.572 -3.046 1.00 64.31 94 HIS A N 1
ATOM 761 C CA . HIS A 1 94 ? 16.709 2.531 -3.616 1.00 64.31 94 HIS A CA 1
ATOM 762 C C . HIS A 1 94 ? 17.833 2.676 -2.573 1.00 64.31 94 HIS A C 1
ATOM 764 O O . HIS A 1 94 ? 18.937 2.177 -2.789 1.00 64.31 94 HIS A O 1
ATOM 770 N N . SER A 1 95 ? 17.571 3.326 -1.436 1.00 59.25 95 SER A N 1
ATOM 771 C CA . SER A 1 95 ? 18.569 3.596 -0.391 1.00 59.25 95 SER A CA 1
ATOM 772 C C . SER A 1 95 ? 18.877 2.417 0.540 1.00 59.25 95 SER A C 1
ATOM 774 O O . SER A 1 95 ? 19.799 2.517 1.348 1.00 59.25 95 SER A O 1
ATOM 776 N N . GLU A 1 96 ? 18.133 1.313 0.465 1.00 65.94 96 GLU A N 1
ATOM 777 C CA . GLU A 1 96 ? 18.173 0.245 1.473 1.00 65.94 96 GLU A CA 1
ATOM 778 C C . GLU A 1 96 ? 18.985 -0.971 0.984 1.00 65.94 96 GLU A C 1
ATOM 780 O O . GLU A 1 96 ? 18.461 -2.029 0.652 1.00 65.94 96 GLU A O 1
ATOM 785 N N . THR A 1 97 ? 20.315 -0.821 0.942 1.00 63.72 97 THR A N 1
ATOM 786 C CA . THR A 1 97 ? 21.269 -1.818 0.404 1.00 63.72 97 THR A CA 1
ATOM 787 C C . THR A 1 97 ? 21.394 -3.118 1.208 1.00 63.72 97 THR A C 1
ATOM 789 O O . THR A 1 97 ? 22.030 -4.059 0.737 1.00 63.72 97 THR A O 1
ATOM 792 N N . SER A 1 98 ? 20.807 -3.202 2.407 1.00 71.06 98 SER A N 1
ATOM 793 C CA . SER A 1 98 ? 20.771 -4.426 3.223 1.00 71.06 98 SER A CA 1
ATOM 794 C C . SER A 1 98 ? 19.572 -5.336 2.929 1.00 71.06 98 SER A C 1
ATOM 796 O O . SER A 1 98 ? 19.475 -6.409 3.525 1.00 71.06 98 SER A O 1
ATOM 798 N N . GLN A 1 99 ? 18.649 -4.912 2.063 1.00 80.50 99 GLN A N 1
ATOM 799 C CA . GLN A 1 99 ? 17.421 -5.644 1.752 1.00 80.50 99 GLN A CA 1
ATOM 800 C C . GLN A 1 99 ? 17.562 -6.562 0.534 1.00 80.50 99 GLN A C 1
ATOM 802 O O . GLN A 1 99 ? 18.495 -6.451 -0.258 1.00 80.50 99 GLN A O 1
ATOM 807 N N . ILE A 1 100 ? 16.612 -7.490 0.385 1.00 80.94 100 ILE A N 1
ATOM 808 C CA . ILE A 1 100 ? 16.580 -8.438 -0.735 1.00 80.94 100 ILE A CA 1
ATOM 809 C C . ILE A 1 100 ? 16.085 -7.710 -1.999 1.00 80.94 100 ILE A C 1
ATOM 811 O O . ILE A 1 100 ? 14.967 -7.187 -1.969 1.00 80.94 100 ILE A O 1
ATOM 815 N N . PRO A 1 101 ? 16.844 -7.695 -3.112 1.00 82.50 101 PRO A N 1
ATOM 816 C CA . PRO A 1 101 ? 16.407 -7.057 -4.352 1.00 82.50 101 PRO A CA 1
ATOM 817 C C . PRO A 1 101 ? 15.095 -7.639 -4.889 1.00 82.50 101 PRO A C 1
ATOM 819 O O . PRO A 1 101 ? 14.908 -8.858 -4.928 1.00 82.50 101 PRO A O 1
ATOM 822 N N . LEU A 1 102 ? 14.194 -6.764 -5.346 1.00 83.31 102 LEU A N 1
ATOM 823 C CA . LEU A 1 102 ? 12.961 -7.149 -6.033 1.00 83.31 102 LEU A CA 1
ATOM 824 C C . LEU A 1 102 ? 13.083 -6.862 -7.538 1.00 83.31 102 LEU A C 1
ATOM 826 O O . LEU A 1 102 ? 12.837 -5.750 -8.006 1.00 83.31 102 LEU A O 1
ATOM 830 N N . GLU A 1 103 ? 13.488 -7.875 -8.302 1.00 80.94 103 GLU A N 1
ATOM 831 C CA . GLU A 1 103 ? 13.824 -7.704 -9.725 1.00 80.94 103 GLU A CA 1
ATOM 832 C C . GLU A 1 103 ? 12.646 -7.966 -10.676 1.00 80.94 103 GLU A C 1
ATOM 834 O O . GLU A 1 103 ? 12.555 -7.338 -11.731 1.00 80.94 103 GLU A O 1
ATOM 839 N N . SER A 1 104 ? 11.724 -8.861 -10.304 1.00 89.00 104 SER A N 1
ATOM 840 C CA . SER A 1 104 ? 10.592 -9.25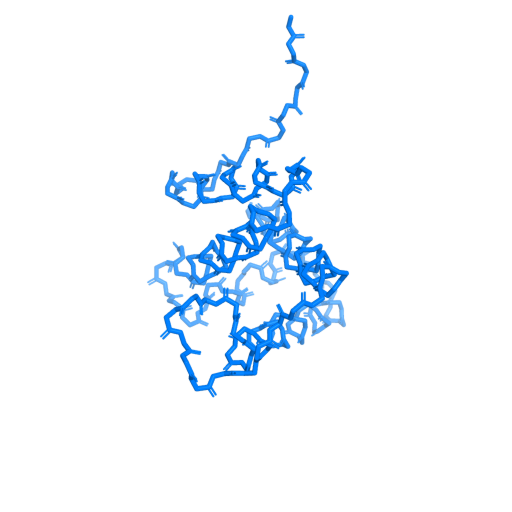4 -11.154 1.00 89.00 104 SER A CA 1
ATOM 841 C C . SER A 1 104 ? 9.528 -8.158 -11.233 1.00 89.00 104 SER A C 1
ATOM 843 O O . SER A 1 104 ? 8.963 -7.755 -10.212 1.00 89.00 104 SER A O 1
ATOM 845 N N . SER A 1 105 ? 9.186 -7.740 -12.455 1.00 87.44 105 SER A N 1
ATOM 846 C CA . SER A 1 105 ? 8.094 -6.791 -12.698 1.00 87.44 105 SER A CA 1
ATOM 847 C C . SER A 1 105 ? 6.742 -7.321 -12.226 1.00 87.44 105 SER A C 1
ATOM 849 O O . SER A 1 105 ? 5.939 -6.551 -11.716 1.00 87.44 105 SER A O 1
ATOM 851 N N . GLU A 1 106 ? 6.508 -8.632 -12.315 1.00 91.69 106 GLU A N 1
ATOM 852 C CA . GLU A 1 106 ? 5.261 -9.251 -11.848 1.00 91.69 106 GLU A CA 1
ATOM 853 C C . GLU A 1 106 ? 5.115 -9.144 -10.325 1.00 91.69 106 GLU A C 1
ATOM 855 O O . GLU A 1 106 ? 4.018 -8.928 -9.812 1.00 91.69 106 GLU A O 1
ATOM 860 N N . HIS A 1 107 ? 6.224 -9.246 -9.584 1.00 92.81 107 HIS A N 1
ATOM 861 C CA . HIS A 1 107 ? 6.201 -9.054 -8.134 1.00 92.81 107 HIS A CA 1
ATOM 862 C C . HIS A 1 107 ? 5.982 -7.584 -7.763 1.00 92.81 107 HIS A C 1
ATOM 864 O O . HIS A 1 107 ? 5.273 -7.302 -6.797 1.00 92.81 107 HIS A O 1
ATOM 870 N N . ILE A 1 108 ? 6.554 -6.655 -8.536 1.00 91.50 108 ILE A N 1
ATOM 871 C CA . ILE A 1 108 ? 6.309 -5.215 -8.380 1.00 91.50 108 ILE A CA 1
ATOM 872 C C . ILE A 1 108 ? 4.821 -4.918 -8.585 1.00 91.50 108 ILE A C 1
ATOM 874 O O . ILE A 1 108 ? 4.200 -4.297 -7.724 1.00 91.50 108 ILE A O 1
ATOM 878 N N . ASP A 1 109 ? 4.234 -5.425 -9.672 1.00 93.69 109 ASP A N 1
ATOM 879 C CA . ASP A 1 109 ? 2.811 -5.265 -9.976 1.00 93.69 109 ASP A CA 1
ATOM 880 C C . ASP A 1 109 ? 1.929 -5.871 -8.878 1.00 93.69 109 ASP A C 1
ATOM 882 O O . ASP A 1 109 ? 0.961 -5.252 -8.436 1.00 93.69 109 ASP A O 1
ATOM 886 N N . TYR A 1 110 ? 2.266 -7.067 -8.394 1.00 95.56 110 TYR A N 1
ATOM 887 C CA . TYR A 1 110 ? 1.548 -7.720 -7.300 1.00 95.56 110 TYR A CA 1
ATOM 888 C C . TYR A 1 110 ? 1.539 -6.875 -6.019 1.00 95.56 110 TYR A C 1
ATOM 890 O O . TYR A 1 110 ? 0.476 -6.637 -5.437 1.00 95.56 110 TYR A O 1
ATOM 898 N N . LEU A 1 111 ? 2.708 -6.398 -5.581 1.00 95.81 111 LEU A N 1
ATOM 899 C CA . LEU A 1 111 ? 2.818 -5.585 -4.370 1.00 95.81 111 LEU A CA 1
ATOM 900 C C . LEU A 1 111 ? 2.139 -4.226 -4.534 1.00 95.81 111 LEU A C 1
ATOM 902 O O . LEU A 1 111 ? 1.480 -3.765 -3.600 1.00 95.81 111 LEU A O 1
ATOM 906 N N . PHE A 1 112 ? 2.240 -3.627 -5.722 1.00 96.19 112 PHE A N 1
ATOM 907 C CA . PHE A 1 112 ? 1.549 -2.387 -6.044 1.00 96.19 112 PHE A CA 1
ATOM 908 C C . PHE A 1 112 ? 0.041 -2.551 -5.861 1.00 96.19 112 PHE A C 1
ATOM 910 O O . PHE A 1 112 ? -0.573 -1.794 -5.114 1.00 96.19 112 PHE A O 1
ATOM 917 N N . HIS A 1 113 ? -0.562 -3.568 -6.483 1.00 97.00 113 HIS A N 1
ATOM 918 C CA . HIS A 1 113 ? -2.004 -3.792 -6.393 1.00 97.00 113 HIS A CA 1
ATOM 919 C C . HIS A 1 113 ? -2.472 -4.050 -4.959 1.00 97.00 113 HIS A C 1
ATOM 921 O O . HIS A 1 113 ? -3.487 -3.483 -4.551 1.00 97.00 113 HIS A O 1
ATOM 927 N N . ARG A 1 114 ? -1.738 -4.863 -4.186 1.00 97.25 114 ARG A N 1
ATOM 928 C CA . ARG A 1 114 ? -2.080 -5.148 -2.783 1.00 97.25 114 ARG A CA 1
ATOM 929 C C . ARG A 1 114 ? -2.099 -3.886 -1.935 1.00 97.25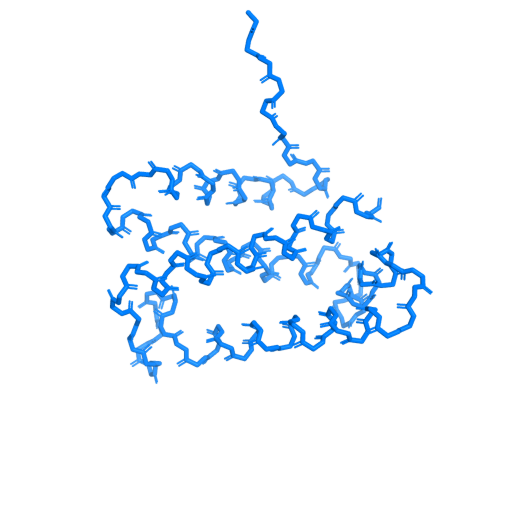 114 ARG A C 1
ATOM 931 O O . ARG A 1 114 ? -3.111 -3.579 -1.305 1.00 97.25 114 ARG A O 1
ATOM 938 N N . LEU A 1 115 ? -1.004 -3.128 -1.961 1.00 96.44 115 LEU A N 1
ATOM 939 C CA . LEU A 1 115 ? -0.890 -1.925 -1.150 1.00 96.44 115 LEU A CA 1
ATOM 940 C C . LEU A 1 115 ? -1.866 -0.837 -1.616 1.00 96.44 115 LEU A C 1
ATOM 942 O O . LEU A 1 115 ? -2.506 -0.181 -0.795 1.00 96.44 115 LEU A O 1
ATOM 946 N N . PHE A 1 116 ? -2.040 -0.678 -2.928 1.00 95.94 116 PHE A N 1
ATOM 947 C CA . PHE A 1 116 ? -2.935 0.328 -3.492 1.00 95.94 116 PHE A CA 1
ATOM 948 C C . PHE A 1 116 ? -4.398 0.054 -3.135 1.00 95.94 116 PHE A C 1
ATOM 950 O O . PHE A 1 116 ? -5.130 0.984 -2.789 1.00 95.94 116 PHE A O 1
ATOM 957 N N . ALA A 1 117 ? -4.827 -1.212 -3.177 1.00 95.75 117 ALA A N 1
ATOM 958 C CA . ALA A 1 117 ? -6.170 -1.611 -2.771 1.00 95.75 117 ALA A CA 1
ATOM 959 C C . ALA A 1 117 ? -6.418 -1.340 -1.280 1.00 95.75 117 ALA A C 1
ATOM 961 O O . ALA A 1 117 ? -7.466 -0.788 -0.933 1.00 95.75 117 ALA A O 1
ATOM 962 N N . LEU A 1 118 ? -5.445 -1.657 -0.415 1.00 95.00 118 LEU A N 1
ATOM 963 C CA . LEU A 1 118 ? -5.533 -1.369 1.017 1.00 95.00 118 LEU A CA 1
ATOM 964 C C . LEU A 1 118 ? -5.645 0.139 1.275 1.00 95.00 118 LEU A C 1
ATOM 966 O O . LEU A 1 118 ? -6.592 0.576 1.925 1.00 95.00 118 LEU A O 1
ATOM 970 N N . ILE A 1 119 ? -4.740 0.952 0.718 1.00 93.06 119 ILE A N 1
ATOM 971 C CA . ILE A 1 119 ? -4.770 2.413 0.887 1.00 93.06 119 ILE A CA 1
ATOM 972 C C . ILE A 1 119 ? -6.104 2.990 0.402 1.00 93.06 119 ILE A C 1
ATOM 974 O O . ILE A 1 119 ? -6.721 3.788 1.105 1.00 93.06 119 ILE A O 1
ATOM 978 N N . GLN A 1 120 ? -6.590 2.575 -0.771 1.00 91.69 120 GLN A N 1
ATOM 979 C CA . GLN A 1 120 ? -7.880 3.046 -1.273 1.00 91.69 120 GLN A CA 1
ATOM 980 C C . GLN A 1 120 ? -9.039 2.714 -0.332 1.00 91.69 120 GLN A C 1
ATOM 982 O O . GLN A 1 120 ? -9.908 3.563 -0.130 1.00 91.69 120 GLN A O 1
ATOM 987 N N . LEU A 1 121 ? -9.070 1.504 0.232 1.00 91.81 121 LEU A N 1
ATOM 988 C CA . LEU A 1 121 ? -10.101 1.108 1.188 1.00 91.81 121 LEU A CA 1
ATOM 989 C C . LEU A 1 121 ? -10.059 1.990 2.443 1.00 91.81 121 LEU A C 1
ATOM 991 O O . LEU A 1 121 ? -11.090 2.533 2.846 1.00 91.81 121 LEU A O 1
ATOM 995 N N . LEU A 1 122 ? -8.872 2.178 3.021 1.00 88.56 122 LEU A N 1
ATOM 996 C CA . LEU A 1 122 ? -8.683 2.965 4.241 1.00 88.56 122 LEU A CA 1
ATOM 997 C C . LEU A 1 122 ? -9.048 4.441 4.040 1.00 88.56 122 LEU A C 1
ATOM 999 O O . LEU A 1 122 ? -9.688 5.043 4.898 1.00 88.56 122 LEU A O 1
ATOM 1003 N N . LEU A 1 123 ? -8.698 5.020 2.889 1.00 85.50 123 LEU A N 1
ATOM 1004 C CA . LEU A 1 123 ? -8.993 6.422 2.590 1.00 85.50 123 LEU A CA 1
ATOM 1005 C C . LEU A 1 123 ? -10.464 6.673 2.238 1.00 85.50 123 LEU A C 1
ATOM 1007 O O . LEU A 1 123 ? -10.988 7.732 2.571 1.00 85.50 123 LEU A O 1
ATOM 1011 N N . ARG A 1 124 ? -11.148 5.723 1.587 1.00 82.00 124 ARG A N 1
ATOM 1012 C CA . ARG A 1 124 ? -12.591 5.839 1.286 1.00 82.00 124 ARG A CA 1
ATOM 1013 C C . ARG A 1 124 ? -13.472 5.737 2.521 1.00 82.00 124 ARG A C 1
ATOM 1015 O O . ARG A 1 124 ? -14.585 6.248 2.511 1.00 82.00 124 ARG A O 1
ATOM 1022 N N . SER A 1 125 ? -12.985 5.043 3.538 1.00 68.62 125 SER A N 1
ATOM 1023 C CA . SER A 1 125 ? -13.733 4.784 4.765 1.00 68.62 125 SER A CA 1
ATOM 1024 C C . SER A 1 125 ? -13.566 5.900 5.798 1.00 68.62 125 SER A C 1
ATOM 1026 O O . SER A 1 125 ? -14.065 5.784 6.912 1.00 68.62 125 SER A O 1
ATOM 1028 N N . ARG A 1 126 ? -12.827 6.961 5.457 1.00 58.84 126 ARG A N 1
ATOM 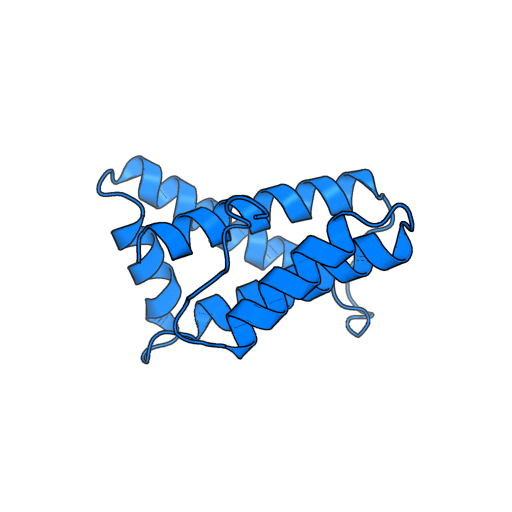1029 C CA . ARG A 1 126 ? -12.411 8.003 6.390 1.00 58.84 126 ARG A CA 1
ATOM 1030 C C . ARG A 1 126 ? -13.531 8.951 6.805 1.00 58.84 126 ARG A C 1
ATOM 1032 O O . ARG A 1 126 ? -14.367 9.309 5.950 1.00 58.84 126 ARG A O 1
#

Organism: NCBI:txid412755

Radius of gyration: 14.85 Å; chains: 1; bounding box: 39×28×38 Å

Foldseek 3Di:
DDPDPPQQPLVDVVLSVLLVCLVVQCPDPDLVSLLVSLLSLVVSLVVQCVPDPDNVCSVVVLLVLLDPDPVVSVVLVVLNVVLVVVPVAEPSDPPCVVHHYDDDSVVSVVSSVSSSVSVVSSSVSD

pLDDT: mean 84.86, std 13.89, range [39.06, 97.5]

Sequence (126 aa):
RPEFALQFNTADTELDAMLESSRSKYLSPDPDIRRESLEKLWDAWERVKTIEPAPEASVERLLDKATSEAKFREALENEALELTRIGNTFQIRHSETSQIPLESSEHIDYLFHRLFALIQLLLRSR